Protein AF-A0A832U8F3-F1 (afdb_monomer)

Secondary structure (DSSP, 8-state):
--TT----------TT--EEEEE---S-SSSPP-EEEE-TTS-EEEEE-GGGGS--SSEEEEE--GGG------

Sequence (74 aa):
MNQGQTITNNGNVGSGVNYLEVDLNWRDTSDSLTLSAYTPSGSKLGTYRDNSDGSVNGRIHINIDHSHGYVQQG

Radius of gyration: 14.01 Å; Cα contacts (8 Å, |Δi|>4): 70; chains: 1; bounding box: 32×21×37 Å

pLDDT: mean 80.84, std 13.89, range [37.44, 93.19]

Foldseek 3Di:
DDPPDDDDDDDDDDPPRFKDKDAQPDPDPPDWDKDWDADPVGHTPDIDTCCRCPDNDRIDIGGDDCPVDDPDDD

Solvent-accessible surface area (backbone atoms only — not comparable to full-atom values): 5224 Å² total; per-residue (Å²): 138,62,92,92,66,84,84,89,84,86,83,89,82,60,91,90,60,53,59,47,80,45,76,52,87,63,94,59,79,90,58,88,68,74,49,73,46,59,47,97,90,64,50,74,76,50,76,42,43,42,56,69,62,76,42,85,75,49,43,32,66,42,78,47,75,74,89,78,56,84,80,76,83,128

Nearest PDB structures (foldseek):
  1f0c-assembly1_B  TM=5.200E-01  e=3.930E+00  Cowpox virus
  9c3c-assembly1_d  TM=2.241E-01  e=1.825E+00  Oryctolagus cuniculus
  8yt8-assembly1_D  TM=2.170E-01  e=5.411E+00  Mus musculus

Structure (mmCIF, N/CA/C/O backbone):
data_AF-A0A832U8F3-F1
#
_entry.id   AF-A0A832U8F3-F1
#
loop_
_atom_site.group_PDB
_atom_site.id
_atom_site.type_symbol
_atom_site.label_atom_id
_atom_site.label_alt_id
_atom_site.label_comp_id
_atom_site.label_asym_id
_atom_site.label_entity_id
_atom_site.label_seq_id
_atom_site.pdbx_PDB_ins_code
_atom_site.Cartn_x
_atom_site.Cartn_y
_atom_site.Cartn_z
_atom_site.occupancy
_atom_site.B_iso_or_equiv
_atom_site.auth_seq_id
_ato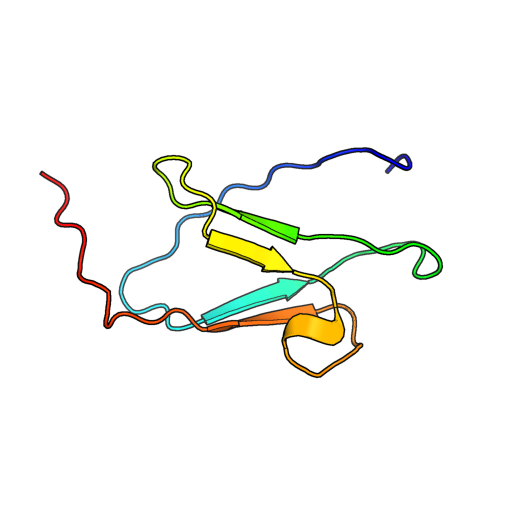m_site.auth_comp_id
_atom_site.au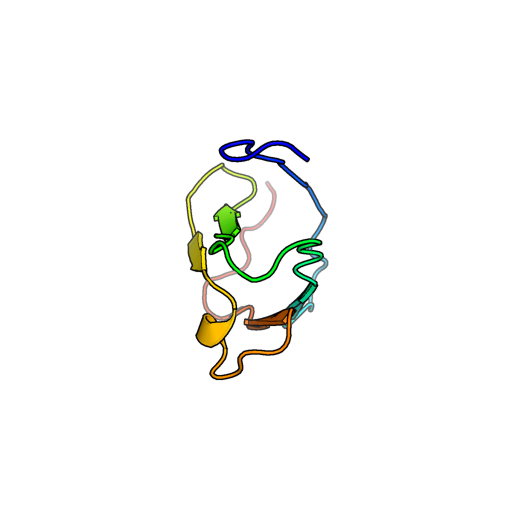th_asym_id
_atom_site.auth_atom_id
_atom_site.pdbx_PDB_model_num
ATOM 1 N N . MET A 1 1 ? 2.889 4.505 20.614 1.00 62.12 1 MET A N 1
ATOM 2 C CA . MET A 1 1 ? 2.337 5.132 19.399 1.00 62.12 1 MET A CA 1
ATOM 3 C C . MET A 1 1 ? 1.168 5.980 19.848 1.00 62.12 1 MET A C 1
ATOM 5 O O . MET A 1 1 ? 0.411 5.494 20.681 1.00 62.12 1 MET A O 1
ATOM 9 N N . ASN A 1 2 ? 1.069 7.216 19.366 1.00 68.50 2 ASN A N 1
ATOM 10 C CA . ASN A 1 2 ? -0.044 8.108 19.692 1.00 68.50 2 ASN A CA 1
ATOM 11 C C . ASN A 1 2 ? -1.012 8.167 18.507 1.00 68.50 2 ASN A C 1
ATOM 13 O O . ASN A 1 2 ? -0.587 8.043 17.356 1.00 68.50 2 ASN A O 1
ATOM 17 N N . GLN A 1 3 ? -2.302 8.360 18.779 1.00 70.88 3 GLN A N 1
ATOM 18 C CA . GLN A 1 3 ? -3.300 8.515 17.724 1.00 70.88 3 GLN A CA 1
ATOM 19 C C . GLN A 1 3 ? -2.956 9.723 16.835 1.00 70.88 3 GLN A C 1
ATOM 21 O O . GLN A 1 3 ? -2.474 10.747 17.322 1.00 70.88 3 GLN A O 1
ATOM 26 N N . GLY A 1 4 ? -3.156 9.585 15.522 1.00 78.25 4 GLY A N 1
ATOM 27 C CA . GLY A 1 4 ? -2.840 10.627 14.537 1.00 78.25 4 GLY A CA 1
ATOM 28 C C . GLY A 1 4 ? -1.353 10.759 14.180 1.00 78.25 4 GLY A C 1
ATOM 29 O O . GLY A 1 4 ? -1.001 11.583 13.337 1.00 78.25 4 GLY A O 1
ATOM 30 N N . GLN A 1 5 ? -0.469 9.950 14.773 1.00 82.56 5 GLN A N 1
ATOM 31 C CA . GLN A 1 5 ? 0.944 9.924 14.404 1.00 82.56 5 GLN A CA 1
ATOM 32 C C . GLN A 1 5 ? 1.142 9.280 13.022 1.00 82.56 5 GLN A C 1
ATOM 34 O O . GLN A 1 5 ? 0.607 8.212 12.737 1.00 82.56 5 GLN A O 1
ATOM 39 N N . THR A 1 6 ? 1.980 9.899 12.189 1.00 87.06 6 THR A N 1
ATOM 40 C CA . THR A 1 6 ? 2.504 9.284 10.961 1.00 87.06 6 THR A CA 1
ATOM 41 C C . THR A 1 6 ? 3.906 8.737 11.227 1.00 87.06 6 THR A C 1
ATOM 43 O O . THR A 1 6 ? 4.739 9.426 11.815 1.00 87.06 6 THR A O 1
ATOM 46 N N . ILE A 1 7 ? 4.167 7.499 10.805 1.00 87.50 7 ILE A N 1
ATOM 47 C CA . ILE A 1 7 ? 5.491 6.865 10.855 1.00 87.50 7 ILE A CA 1
ATOM 48 C C . ILE A 1 7 ? 5.911 6.565 9.418 1.00 87.50 7 ILE A C 1
ATOM 50 O O . ILE A 1 7 ? 5.189 5.879 8.697 1.00 87.50 7 ILE A O 1
ATOM 54 N N . THR A 1 8 ? 7.077 7.065 9.013 1.00 89.31 8 THR A N 1
ATOM 55 C CA . THR A 1 8 ? 7.633 6.829 7.676 1.00 89.31 8 THR A CA 1
ATOM 56 C C . THR A 1 8 ? 8.721 5.769 7.756 1.00 89.31 8 THR A C 1
ATOM 58 O O . THR A 1 8 ? 9.719 5.962 8.447 1.00 89.31 8 THR A O 1
ATOM 61 N N . ASN A 1 9 ? 8.542 4.672 7.022 1.00 88.69 9 ASN A N 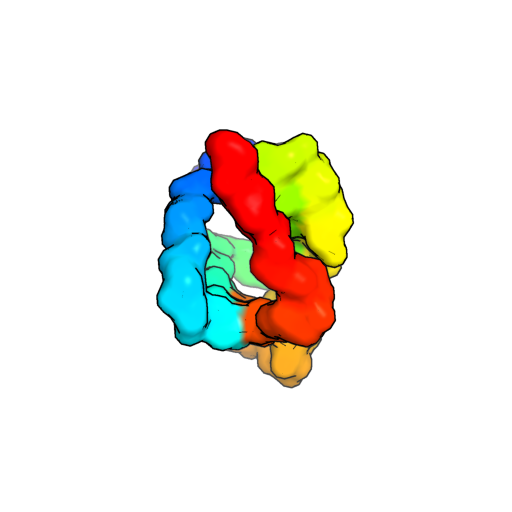1
ATOM 62 C CA . ASN A 1 9 ? 9.549 3.630 6.843 1.00 88.69 9 ASN A CA 1
ATOM 63 C C . ASN A 1 9 ? 10.028 3.638 5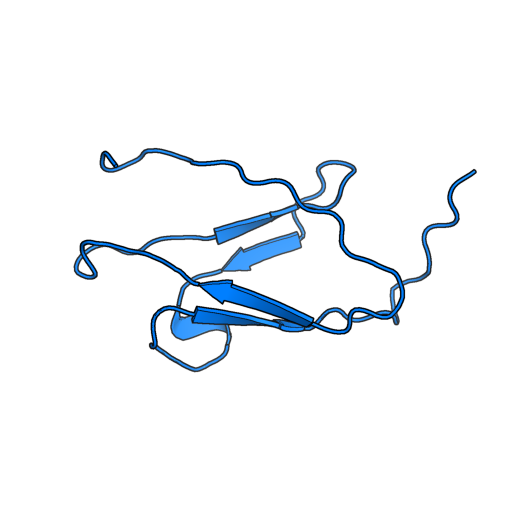.390 1.00 88.69 9 ASN A C 1
ATOM 65 O O . ASN A 1 9 ? 9.220 3.775 4.475 1.00 88.69 9 ASN A O 1
ATOM 69 N N . ASN A 1 10 ? 11.334 3.472 5.188 1.00 88.44 10 ASN A N 1
ATOM 70 C CA . ASN A 1 10 ? 11.946 3.373 3.867 1.00 88.44 10 ASN A CA 1
ATOM 71 C C . ASN A 1 10 ? 12.617 2.005 3.735 1.00 88.44 10 ASN A C 1
ATOM 73 O O . ASN A 1 10 ? 13.240 1.529 4.683 1.00 88.44 10 ASN A O 1
ATOM 77 N N . GLY A 1 11 ? 12.510 1.391 2.562 1.00 86.31 11 GLY A N 1
ATOM 78 C CA . GLY A 1 11 ? 13.128 0.105 2.260 1.00 86.31 11 GLY A CA 1
ATOM 79 C C . GLY A 1 11 ? 13.523 0.031 0.792 1.00 86.31 11 GLY A C 1
ATOM 80 O O . GLY A 1 11 ? 12.920 0.693 -0.051 1.00 86.31 11 GLY A O 1
ATOM 81 N N . ASN A 1 12 ? 14.553 -0.756 0.491 1.00 87.31 12 ASN A N 1
ATOM 82 C CA . ASN A 1 12 ? 14.943 -1.033 -0.886 1.00 87.31 12 ASN A CA 1
ATOM 83 C C . ASN A 1 12 ? 14.113 -2.209 -1.419 1.00 87.31 12 ASN A C 1
ATOM 85 O O . ASN A 1 12 ? 14.056 -3.261 -0.782 1.00 87.31 12 ASN A O 1
ATOM 89 N N . VAL A 1 13 ? 13.492 -2.031 -2.582 1.00 83.81 13 VAL A N 1
ATOM 90 C CA . VAL A 1 13 ? 12.794 -3.095 -3.304 1.00 83.81 13 VAL A CA 1
ATOM 91 C C . VAL A 1 13 ? 13.729 -3.593 -4.398 1.00 83.81 13 VAL A C 1
ATOM 93 O O . VAL A 1 13 ? 13.995 -2.893 -5.374 1.00 83.81 13 VAL A O 1
ATOM 96 N N . GLY A 1 14 ? 14.268 -4.795 -4.201 1.00 82.94 14 GLY A N 1
ATOM 97 C CA . GLY A 1 14 ? 15.211 -5.401 -5.134 1.00 82.94 14 GLY A CA 1
ATOM 98 C C . GLY A 1 14 ? 14.592 -5.724 -6.497 1.00 82.94 14 GLY A C 1
ATOM 99 O O . GLY A 1 14 ? 13.378 -5.874 -6.644 1.00 82.94 14 GLY A O 1
ATOM 100 N N . SER A 1 15 ? 15.454 -5.885 -7.503 1.00 81.50 15 SER A N 1
ATOM 101 C CA . SER A 1 15 ? 15.042 -6.392 -8.816 1.00 81.50 15 SER A CA 1
ATOM 102 C C . SER A 1 15 ? 14.436 -7.7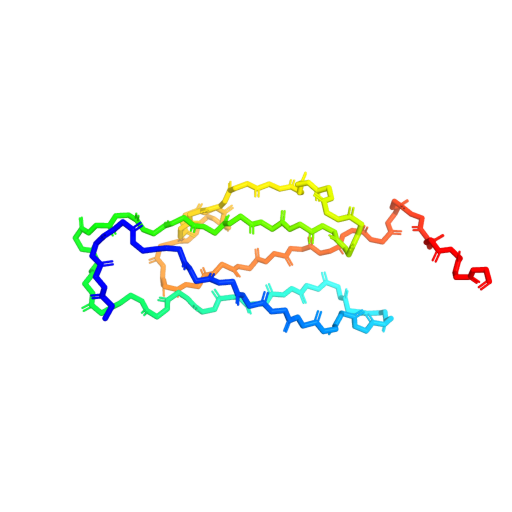95 -8.685 1.00 81.50 15 SER A C 1
ATOM 104 O O . SER A 1 15 ? 14.986 -8.641 -7.980 1.00 81.50 15 SER A O 1
ATOM 106 N N . GLY A 1 16 ? 13.315 -8.040 -9.368 1.00 82.19 16 GLY A N 1
ATOM 107 C CA . GLY A 1 16 ? 12.602 -9.323 -9.350 1.00 82.19 16 GLY A CA 1
ATOM 108 C C . GLY A 1 16 ? 11.718 -9.570 -8.120 1.00 82.19 16 GLY A C 1
ATOM 109 O O . GLY A 1 16 ? 11.167 -10.662 -7.988 1.00 82.19 16 GLY A O 1
ATOM 110 N N . VAL A 1 17 ? 11.570 -8.590 -7.220 1.00 87.38 17 VAL A N 1
ATOM 111 C CA . VAL A 1 17 ? 10.593 -8.662 -6.123 1.00 87.38 17 VAL A CA 1
ATOM 112 C C . VAL A 1 17 ? 9.194 -8.403 -6.678 1.00 87.38 17 VAL A C 1
ATOM 114 O O . VAL A 1 17 ? 8.880 -7.284 -7.069 1.00 87.38 17 VAL A O 1
ATOM 117 N N . ASN A 1 18 ? 8.355 -9.439 -6.665 1.00 88.44 18 ASN A N 1
ATOM 118 C CA . ASN A 1 18 ? 7.009 -9.399 -7.248 1.00 88.44 18 ASN A CA 1
ATOM 119 C C . ASN A 1 18 ? 5.920 -8.963 -6.257 1.00 88.44 18 ASN A C 1
ATOM 121 O O . ASN A 1 18 ? 4.787 -8.721 -6.662 1.00 88.44 18 ASN A O 1
ATOM 125 N N . TYR A 1 19 ? 6.218 -8.912 -4.956 1.00 90.56 19 TYR A N 1
ATOM 126 C CA . TYR A 1 19 ? 5.259 -8.491 -3.938 1.00 90.56 19 TYR A CA 1
ATOM 127 C C . TYR A 1 19 ? 5.944 -8.027 -2.651 1.00 90.56 19 TYR A C 1
ATOM 129 O O . TYR A 1 19 ? 7.105 -8.351 -2.393 1.00 90.56 19 TYR A O 1
ATOM 137 N N . LEU A 1 20 ? 5.198 -7.286 -1.836 1.00 90.44 20 LEU A N 1
ATOM 138 C CA . LEU A 1 20 ? 5.556 -6.908 -0.474 1.00 90.44 20 LEU A CA 1
ATOM 139 C C . LEU A 1 20 ? 4.474 -7.396 0.483 1.00 90.44 20 LEU A C 1
ATOM 141 O O . LEU A 1 20 ? 3.288 -7.180 0.241 1.00 90.44 20 LEU A O 1
ATOM 145 N N . GLU A 1 21 ? 4.893 -7.990 1.593 1.00 92.25 21 GLU A N 1
ATOM 146 C CA . GLU A 1 21 ? 4.029 -8.193 2.751 1.00 92.25 21 GLU A CA 1
ATOM 147 C C . GLU A 1 21 ? 4.288 -7.071 3.750 1.00 92.25 21 GLU A C 1
ATOM 149 O O . GLU A 1 21 ? 5.432 -6.818 4.137 1.00 92.25 21 GLU A O 1
ATOM 154 N N . VAL A 1 22 ? 3.226 -6.384 4.160 1.00 89.75 22 VAL A N 1
ATOM 155 C CA . VAL A 1 22 ? 3.311 -5.319 5.156 1.00 89.75 22 VAL A CA 1
ATOM 156 C C . VAL A 1 22 ? 2.500 -5.719 6.373 1.00 89.75 22 VAL A C 1
ATOM 158 O O . VAL A 1 22 ? 1.272 -5.667 6.346 1.00 89.75 22 VAL A O 1
ATOM 161 N N . ASP A 1 23 ? 3.197 -6.091 7.444 1.00 89.44 23 ASP A N 1
ATOM 162 C CA . ASP A 1 23 ? 2.575 -6.369 8.735 1.00 89.44 23 ASP A CA 1
ATOM 163 C C . ASP A 1 23 ? 2.134 -5.062 9.404 1.00 89.44 23 ASP A C 1
ATOM 165 O O . ASP A 1 23 ? 2.937 -4.189 9.757 1.00 89.44 23 ASP A O 1
ATOM 169 N N . LEU A 1 24 ? 0.829 -4.939 9.606 1.00 83.88 24 LEU A N 1
ATOM 170 C CA . LEU A 1 24 ? 0.206 -3.841 10.322 1.00 83.88 24 LEU A CA 1
ATOM 171 C C . LEU A 1 24 ? 0.212 -4.183 11.809 1.00 83.88 24 LEU A C 1
ATOM 173 O O . LEU A 1 24 ? -0.739 -4.726 12.359 1.00 83.88 24 LEU A O 1
ATOM 177 N N . ASN A 1 25 ? 1.313 -3.853 12.483 1.00 78.31 25 ASN A N 1
ATOM 178 C CA . ASN A 1 25 ? 1.454 -4.048 13.927 1.00 78.31 25 ASN A CA 1
ATOM 179 C C . ASN A 1 25 ? 0.659 -2.995 14.724 1.00 78.31 25 ASN A C 1
ATOM 181 O O . ASN A 1 25 ? 1.223 -2.187 15.469 1.00 78.31 25 ASN A O 1
ATOM 185 N N . TRP A 1 26 ? -0.663 -2.979 14.562 1.00 74.38 26 TRP A N 1
ATOM 186 C CA . TRP A 1 26 ? -1.571 -2.217 15.413 1.00 74.38 26 TRP A CA 1
ATOM 187 C C . TRP A 1 26 ? -1.731 -2.903 16.764 1.00 74.38 26 TRP A C 1
ATOM 189 O O . TRP A 1 26 ? -2.161 -4.045 16.883 1.00 74.38 26 TRP A O 1
ATOM 199 N N . ARG A 1 27 ? -1.384 -2.173 17.821 1.00 69.38 27 ARG A N 1
ATOM 200 C CA . ARG A 1 27 ? -1.598 -2.626 19.199 1.00 69.38 27 ARG A CA 1
ATOM 201 C C . ARG A 1 27 ? -3.074 -2.543 19.613 1.00 69.38 27 ARG A C 1
ATOM 203 O O . ARG A 1 27 ? -3.469 -3.227 20.549 1.00 69.38 27 ARG A O 1
ATOM 210 N N . ASP A 1 28 ? -3.843 -1.700 18.926 1.00 72.19 28 ASP A N 1
ATOM 211 C CA . ASP A 1 28 ? -5.283 -1.508 19.081 1.00 72.19 28 ASP A CA 1
ATOM 212 C C . ASP A 1 28 ? -5.930 -1.538 17.692 1.00 72.19 28 ASP A C 1
ATOM 214 O O . ASP A 1 28 ? -5.594 -0.726 16.830 1.00 72.19 28 ASP A O 1
ATOM 218 N N . THR A 1 29 ? -6.818 -2.504 17.473 1.00 68.88 29 THR A N 1
ATOM 219 C CA . THR A 1 29 ? -7.524 -2.729 16.204 1.00 68.88 29 THR A CA 1
ATOM 220 C C . THR A 1 29 ? -8.853 -1.977 16.123 1.00 68.88 29 THR A C 1
ATOM 222 O O . THR A 1 29 ? -9.552 -2.088 15.119 1.00 68.88 29 THR A O 1
ATOM 225 N N . SER A 1 30 ? -9.242 -1.256 17.179 1.00 71.19 30 SER A N 1
ATOM 226 C CA . SER A 1 30 ? -10.490 -0.480 17.217 1.00 71.19 30 SER A CA 1
ATOM 227 C C . SER A 1 30 ? -10.438 0.728 16.277 1.00 71.19 30 SER A C 1
ATOM 229 O O . SER A 1 30 ? -11.468 1.162 15.764 1.00 71.19 30 SER A O 1
ATOM 231 N N . ASP A 1 31 ? -9.231 1.236 16.022 1.00 72.81 31 ASP A N 1
ATOM 232 C CA . ASP A 1 31 ? -8.960 2.328 15.096 1.00 72.81 31 ASP A CA 1
ATOM 233 C C . ASP A 1 31 ? -8.435 1.810 13.752 1.00 72.81 31 ASP A C 1
ATOM 235 O O . ASP A 1 31 ? -7.714 0.816 13.661 1.00 72.81 31 ASP A O 1
ATOM 239 N N . SER A 1 32 ? -8.737 2.539 12.676 1.00 70.38 32 SER A N 1
ATOM 240 C CA . SER A 1 32 ? -8.247 2.183 11.346 1.00 70.38 32 SER A CA 1
ATOM 241 C C . SER A 1 32 ? -6.849 2.758 11.082 1.00 70.38 32 SER A C 1
ATOM 243 O O . SER A 1 32 ? -6.697 3.979 10.990 1.00 70.38 32 SER A O 1
ATOM 245 N N . LEU A 1 33 ? -5.845 1.904 10.870 1.00 83.12 33 LEU A N 1
ATOM 246 C CA . LEU A 1 33 ? -4.555 2.313 10.302 1.00 83.12 33 LEU A CA 1
ATOM 247 C C . LEU A 1 33 ? -4.677 2.462 8.779 1.00 83.12 33 LEU A C 1
ATOM 249 O O . LEU A 1 33 ? -5.410 1.722 8.118 1.00 83.12 33 LEU A O 1
ATOM 253 N N . THR A 1 34 ? -3.947 3.422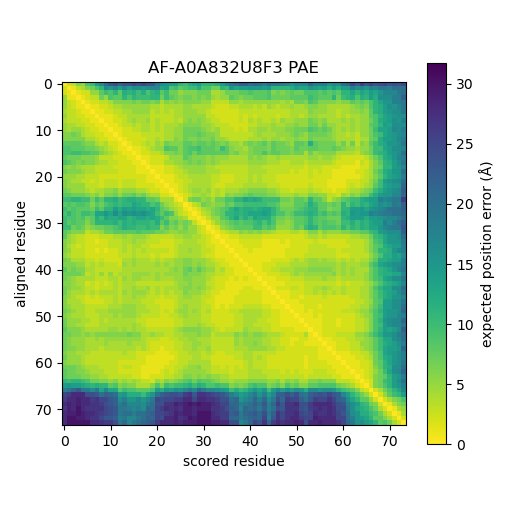 8.217 1.00 88.31 34 THR A N 1
ATOM 254 C CA . THR A 1 34 ? -3.799 3.556 6.764 1.00 88.31 34 THR A CA 1
ATOM 255 C C . THR A 1 34 ? -2.325 3.502 6.393 1.00 88.31 34 THR A C 1
ATOM 257 O O . THR A 1 34 ? -1.487 4.093 7.072 1.00 88.31 34 THR A O 1
ATOM 260 N N . LEU A 1 35 ? -2.013 2.802 5.306 1.00 90.62 35 LEU A N 1
ATOM 261 C CA . LEU A 1 35 ? -0.683 2.741 4.710 1.00 90.62 35 LEU A CA 1
ATOM 262 C C . LEU A 1 35 ? -0.698 3.559 3.424 1.00 90.62 35 LEU A C 1
ATOM 264 O O . LEU A 1 35 ? -1.481 3.267 2.531 1.00 90.62 35 LEU A O 1
ATOM 268 N N . SER A 1 36 ? 0.165 4.563 3.291 1.00 93.06 36 SER A N 1
ATOM 269 C CA . SER A 1 36 ? 0.376 5.232 2.002 1.00 93.06 36 SER A CA 1
ATOM 270 C C . SER A 1 36 ? 1.729 4.833 1.431 1.00 93.06 36 SER A C 1
ATOM 272 O O . SER A 1 36 ? 2.745 5.030 2.092 1.00 93.06 36 SER A O 1
ATOM 274 N N . ALA A 1 37 ? 1.736 4.285 0.217 1.00 90.06 37 ALA A N 1
ATOM 275 C CA . ALA A 1 37 ? 2.959 3.884 -0.472 1.00 90.06 37 ALA A CA 1
ATOM 276 C C . ALA A 1 37 ? 3.378 4.952 -1.484 1.00 90.06 37 ALA A C 1
ATOM 278 O O . ALA A 1 37 ? 2.531 5.530 -2.171 1.00 90.06 37 ALA A O 1
ATOM 279 N N . TYR A 1 38 ? 4.683 5.186 -1.591 1.00 89.50 38 TYR A N 1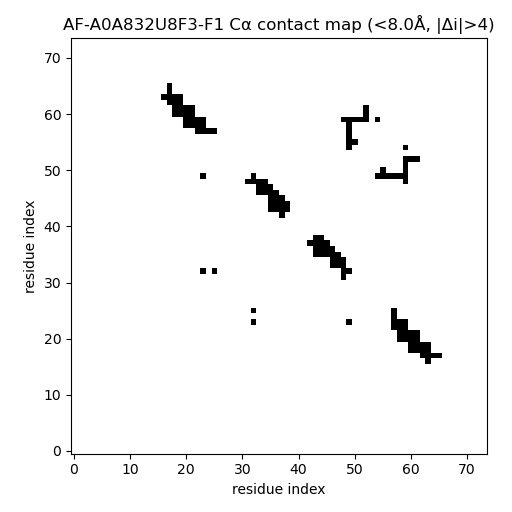
ATOM 280 C CA . TYR A 1 38 ? 5.273 6.175 -2.487 1.00 89.50 38 TYR A CA 1
ATOM 281 C C . TYR A 1 38 ? 6.450 5.555 -3.244 1.00 89.50 38 TYR A C 1
ATOM 283 O O . TYR A 1 38 ? 7.152 4.698 -2.707 1.00 89.50 38 TYR A O 1
ATOM 291 N N . THR A 1 39 ? 6.672 5.986 -4.485 1.00 86.56 39 THR A N 1
ATOM 292 C CA . THR A 1 39 ? 7.898 5.681 -5.232 1.00 86.56 39 THR A CA 1
ATOM 293 C C . THR A 1 39 ? 9.101 6.393 -4.599 1.00 86.56 39 THR A C 1
ATOM 295 O O . THR A 1 39 ? 8.917 7.375 -3.873 1.00 86.56 39 THR A O 1
ATOM 298 N N . PRO A 1 40 ? 10.347 5.997 -4.929 1.00 82.06 40 PRO A N 1
ATOM 299 C CA . PRO A 1 40 ? 11.539 6.726 -4.485 1.00 82.06 40 PRO A CA 1
ATOM 300 C C . PRO A 1 40 ? 11.553 8.207 -4.893 1.00 82.06 40 PRO A C 1
ATOM 302 O O . PRO A 1 40 ? 12.127 9.034 -4.193 1.00 82.06 40 PRO A O 1
ATOM 305 N N . SER A 1 41 ? 10.889 8.561 -6.001 1.00 88.00 41 SER A N 1
ATOM 306 C CA . SER A 1 41 ? 10.728 9.949 -6.455 1.00 88.00 41 SER A CA 1
ATOM 307 C C . SER A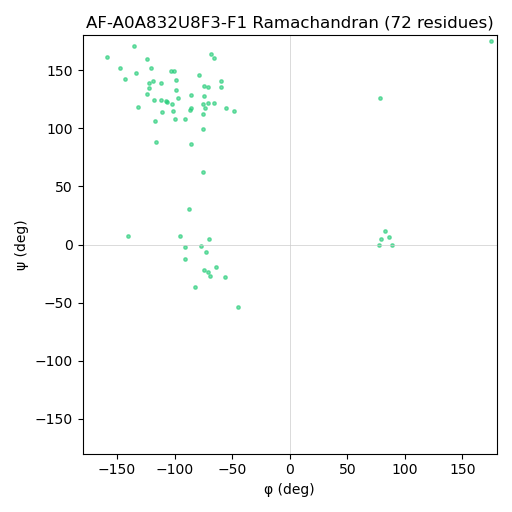 1 41 ? 9.668 10.740 -5.675 1.00 88.00 41 SER A C 1
ATOM 309 O O . SER A 1 41 ? 9.440 11.907 -5.978 1.00 88.00 41 SER A O 1
ATOM 311 N N . GLY A 1 42 ? 8.986 10.116 -4.710 1.00 86.06 42 GLY A N 1
ATOM 312 C CA . GLY A 1 42 ? 7.934 10.733 -3.902 1.00 86.06 42 GLY A CA 1
ATOM 313 C C . GLY A 1 42 ? 6.534 10.690 -4.521 1.00 86.06 42 GLY A C 1
ATOM 314 O O . GLY A 1 42 ? 5.606 11.269 -3.957 1.00 86.06 42 GLY A O 1
ATOM 315 N N . SER A 1 43 ? 6.336 10.001 -5.648 1.00 88.94 43 SER A N 1
ATOM 316 C CA . SER A 1 43 ? 5.008 9.863 -6.257 1.00 88.94 43 SER A CA 1
ATOM 317 C C . SER A 1 43 ? 4.166 8.875 -5.457 1.00 88.94 43 SER A C 1
ATOM 319 O O . SER A 1 43 ? 4.591 7.747 -5.217 1.00 88.94 43 SER A O 1
ATOM 321 N N . LYS A 1 44 ? 2.957 9.272 -5.053 1.00 91.06 44 LYS A N 1
ATOM 322 C CA . LYS A 1 44 ? 2.055 8.395 -4.301 1.00 91.06 44 LYS A CA 1
ATOM 323 C C . LYS A 1 44 ? 1.511 7.287 -5.200 1.00 91.06 44 LYS A C 1
ATOM 325 O O . LYS A 1 44 ? 0.850 7.572 -6.192 1.00 91.06 44 LYS A O 1
ATOM 330 N N . LEU A 1 45 ? 1.749 6.039 -4.812 1.00 88.06 45 LEU A N 1
ATOM 331 C CA . LEU A 1 45 ? 1.220 4.854 -5.485 1.00 88.06 45 LEU A CA 1
ATOM 332 C C . LEU A 1 45 ? -0.212 4.548 -5.037 1.00 88.06 45 LEU A C 1
ATOM 334 O O . LEU A 1 45 ? -1.039 4.142 -5.843 1.00 88.06 45 LEU A O 1
ATOM 338 N N . GLY A 1 46 ? -0.521 4.765 -3.755 1.00 91.06 46 GLY A N 1
ATOM 339 C CA . GLY A 1 46 ? -1.853 4.496 -3.220 1.00 91.06 46 GLY A CA 1
ATOM 340 C C . GLY A 1 46 ? -1.964 4.683 -1.711 1.00 91.06 46 GLY A C 1
ATOM 341 O O . GLY A 1 46 ? -0.974 4.956 -1.027 1.00 91.06 46 GLY A O 1
ATOM 342 N N . THR A 1 47 ? -3.190 4.545 -1.205 1.00 92.62 47 THR A N 1
ATOM 343 C CA . THR A 1 47 ? -3.492 4.417 0.226 1.00 92.62 47 THR A CA 1
ATOM 344 C C . THR A 1 47 ? -4.279 3.136 0.454 1.00 92.62 47 THR A C 1
ATOM 346 O O . THR A 1 47 ? -5.293 2.916 -0.201 1.00 92.62 47 THR A O 1
ATOM 349 N N . TYR A 1 48 ? -3.821 2.336 1.407 1.00 91.31 48 TYR A N 1
ATOM 350 C CA . TYR A 1 48 ? -4.306 0.999 1.709 1.00 91.31 48 TYR A CA 1
ATOM 351 C C . TYR A 1 48 ? -4.738 0.893 3.177 1.00 91.31 48 TYR A C 1
ATOM 353 O O . TYR A 1 48 ? -4.341 1.692 4.031 1.00 91.31 48 TYR A O 1
ATOM 361 N N . ARG A 1 49 ? -5.570 -0.107 3.448 1.00 89.50 49 ARG A N 1
ATOM 362 C CA . ARG A 1 49 ? -6.116 -0.540 4.748 1.00 89.50 49 ARG A CA 1
ATOM 363 C C . ARG A 1 49 ? -6.013 -2.067 4.823 1.00 89.50 49 ARG A C 1
ATOM 365 O O . ARG A 1 49 ? -5.757 -2.665 3.784 1.00 89.50 49 ARG A O 1
ATOM 372 N N . ASP A 1 50 ? -6.267 -2.676 5.987 1.00 86.88 50 ASP A N 1
ATOM 373 C CA . ASP A 1 50 ? -6.177 -4.146 6.160 1.00 86.88 50 ASP A CA 1
ATOM 374 C C . ASP A 1 50 ? -6.843 -4.895 5.007 1.00 86.88 50 ASP A C 1
ATOM 376 O O . ASP A 1 50 ? -6.214 -5.628 4.265 1.00 86.88 50 ASP A O 1
ATOM 380 N N . ASN A 1 51 ? -8.105 -4.544 4.759 1.00 88.94 51 ASN A N 1
ATOM 381 C CA . ASN A 1 51 ? -8.968 -5.183 3.778 1.00 88.94 51 ASN A CA 1
ATOM 382 C C . ASN A 1 51 ? -8.601 -4.930 2.310 1.00 88.94 51 ASN A C 1
ATOM 384 O O . ASN A 1 51 ? -9.364 -5.329 1.432 1.00 88.94 51 ASN A O 1
ATOM 388 N N . SER A 1 52 ? -7.494 -4.245 2.015 1.00 91.38 52 SER A N 1
ATOM 389 C CA . SER A 1 52 ? -7.136 -3.888 0.634 1.00 91.38 52 SER A CA 1
ATOM 390 C C . SER A 1 52 ? -6.695 -5.082 -0.203 1.00 91.38 52 SER A C 1
ATOM 392 O O . SER A 1 52 ? -6.829 -5.029 -1.422 1.00 91.38 52 SER A O 1
ATOM 394 N N . ASP A 1 53 ? -6.212 -6.153 0.424 1.00 91.44 53 ASP A N 1
ATOM 395 C CA . ASP A 1 53 ? -5.888 -7.412 -0.256 1.00 91.44 53 ASP A CA 1
ATOM 396 C C . ASP A 1 53 ? -7.038 -8.440 -0.202 1.00 91.44 53 ASP A C 1
ATOM 398 O O . ASP A 1 53 ? -6.889 -9.583 -0.633 1.00 91.44 53 ASP A O 1
ATOM 402 N N . GLY A 1 54 ? -8.206 -8.025 0.303 1.00 93.19 54 GLY A N 1
ATOM 403 C CA . GLY A 1 54 ? -9.385 -8.870 0.475 1.00 93.19 54 GLY A CA 1
ATOM 404 C C . GLY A 1 54 ? -9.457 -9.608 1.815 1.00 93.19 54 GLY A C 1
ATOM 405 O O . GLY A 1 54 ? -10.445 -10.306 2.045 1.00 93.19 54 GLY A O 1
ATOM 406 N N . SER A 1 55 ? -8.476 -9.440 2.709 1.00 89.81 55 SER A N 1
ATOM 407 C CA . SER A 1 55 ? -8.446 -10.065 4.039 1.00 89.81 55 SER A CA 1
ATOM 408 C C . SER A 1 55 ? -8.391 -9.028 5.165 1.00 89.81 55 SER A C 1
ATOM 410 O O . SER A 1 55 ? -7.882 -7.935 4.994 1.00 89.81 55 SER A O 1
ATOM 412 N N . VAL A 1 56 ? -8.923 -9.354 6.346 1.00 88.56 56 VAL A N 1
ATOM 413 C CA . VAL A 1 56 ? -8.747 -8.538 7.566 1.00 88.56 56 VAL A CA 1
ATOM 414 C C . VAL A 1 56 ? -7.970 -9.386 8.561 1.00 88.56 56 VAL A C 1
ATOM 416 O O . VAL A 1 56 ? -8.559 -10.184 9.292 1.00 88.56 56 VAL A O 1
ATOM 419 N N . ASN A 1 57 ? -6.643 -9.321 8.490 1.00 87.75 57 ASN A N 1
ATOM 420 C CA . ASN A 1 57 ? -5.750 -10.232 9.205 1.00 87.75 57 ASN A CA 1
ATOM 421 C C . ASN A 1 57 ? -4.498 -9.556 9.795 1.00 87.75 57 ASN A C 1
ATOM 423 O O . ASN A 1 57 ? -3.632 -10.263 10.310 1.00 87.75 57 ASN A O 1
ATOM 427 N N . GLY A 1 58 ? -4.387 -8.224 9.761 1.00 87.12 58 GLY A N 1
ATOM 428 C CA . GLY A 1 58 ? -3.193 -7.533 10.253 1.00 87.12 58 GLY A CA 1
ATOM 429 C C . GLY A 1 58 ? -2.037 -7.468 9.259 1.00 87.12 58 GLY A C 1
ATOM 430 O O . GLY A 1 58 ? -0.933 -7.103 9.659 1.00 87.12 58 GLY A O 1
ATOM 431 N N . ARG A 1 59 ? -2.249 -7.812 7.989 1.00 90.25 59 ARG A N 1
ATOM 432 C CA . ARG A 1 59 ? -1.230 -7.801 6.940 1.00 90.25 59 ARG A CA 1
ATOM 433 C C . ARG A 1 59 ? -1.856 -7.352 5.630 1.00 90.25 59 ARG A C 1
ATOM 435 O O . ARG A 1 59 ? -2.962 -7.744 5.306 1.00 90.25 59 ARG A O 1
ATOM 442 N N . ILE A 1 60 ? -1.103 -6.579 4.855 1.00 91.81 60 ILE A N 1
ATOM 443 C CA . ILE A 1 60 ? -1.466 -6.270 3.471 1.00 91.81 60 ILE A CA 1
ATOM 444 C C . ILE A 1 60 ? -0.464 -6.941 2.533 1.00 91.81 60 ILE A C 1
ATOM 446 O O . ILE A 1 60 ? 0.740 -6.674 2.621 1.00 91.81 60 ILE A O 1
ATOM 450 N N . HIS A 1 61 ? -0.960 -7.759 1.605 1.00 92.75 61 HIS A N 1
ATOM 451 C CA . HIS A 1 61 ? -0.209 -8.256 0.451 1.00 92.75 61 HIS A CA 1
ATOM 452 C C . HIS A 1 61 ? -0.300 -7.273 -0.725 1.00 92.75 61 HIS A C 1
ATOM 454 O O . HIS A 1 61 ? -1.369 -7.048 -1.294 1.00 92.75 61 HIS A O 1
ATOM 460 N N . ILE A 1 62 ? 0.832 -6.695 -1.129 1.00 90.12 62 ILE A N 1
ATOM 461 C CA . ILE A 1 62 ? 0.915 -5.726 -2.230 1.00 90.12 62 ILE A CA 1
ATOM 462 C C . ILE A 1 62 ? 1.650 -6.367 -3.402 1.00 90.12 62 ILE A C 1
ATOM 464 O O . ILE A 1 62 ? 2.848 -6.622 -3.313 1.00 90.12 62 ILE A O 1
ATOM 468 N N . ASN A 1 63 ? 0.956 -6.578 -4.520 1.00 89.38 63 ASN A N 1
ATOM 469 C CA . ASN A 1 63 ? 1.586 -7.039 -5.758 1.00 89.38 63 ASN A CA 1
ATOM 470 C C . ASN A 1 63 ? 2.366 -5.901 -6.428 1.00 89.38 63 ASN A C 1
ATOM 472 O O . ASN A 1 63 ? 1.873 -4.778 -6.545 1.00 89.38 63 ASN A O 1
ATOM 476 N N . ILE A 1 64 ? 3.567 -6.211 -6.905 1.00 85.12 64 ILE A N 1
ATOM 477 C CA . ILE A 1 64 ? 4.388 -5.326 -7.724 1.00 85.12 64 ILE A CA 1
ATOM 478 C C . ILE A 1 64 ? 4.244 -5.779 -9.168 1.00 85.12 64 ILE A C 1
ATOM 480 O O . ILE A 1 64 ? 4.666 -6.872 -9.542 1.00 85.12 64 ILE A O 1
ATOM 484 N N . ASP A 1 65 ? 3.653 -4.914 -9.984 1.00 80.75 65 ASP A N 1
ATOM 485 C CA . ASP A 1 65 ? 3.559 -5.144 -11.415 1.00 80.75 65 ASP A CA 1
ATOM 486 C C . ASP A 1 65 ? 4.766 -4.535 -12.141 1.00 80.75 65 ASP A C 1
ATOM 488 O O . ASP A 1 65 ? 4.892 -3.317 -12.288 1.00 80.75 65 ASP A O 1
ATOM 492 N N . HIS A 1 66 ? 5.651 -5.409 -12.623 1.00 69.00 66 HIS A N 1
ATOM 493 C CA . HIS A 1 66 ? 6.828 -5.041 -13.409 1.00 69.00 66 HIS A CA 1
ATOM 494 C C . HIS A 1 66 ? 6.499 -4.581 -14.841 1.00 69.00 66 HIS A C 1
ATOM 496 O O . HIS A 1 66 ? 7.396 -4.117 -15.548 1.00 69.00 66 HIS A O 1
ATOM 502 N N . SER A 1 67 ? 5.239 -4.679 -15.287 1.00 64.69 67 SER A N 1
ATOM 503 C CA . SER A 1 67 ? 4.815 -4.248 -16.627 1.00 64.69 67 SER A CA 1
ATOM 504 C C . SER A 1 67 ? 4.969 -2.737 -16.854 1.00 64.69 67 SER A C 1
ATOM 506 O O . SER A 1 67 ? 5.103 -2.298 -17.995 1.00 64.69 67 SER A O 1
ATOM 508 N N . HIS A 1 68 ? 5.062 -1.944 -15.780 1.00 54.91 68 HIS A N 1
ATOM 509 C CA . HIS A 1 68 ? 5.220 -0.486 -15.832 1.00 54.91 68 HIS A CA 1
ATOM 510 C C .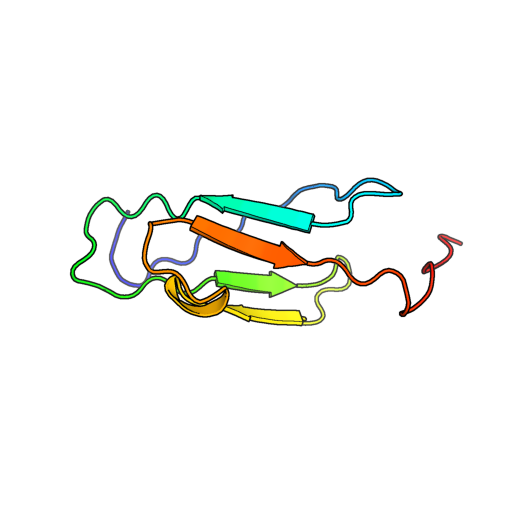 HIS A 1 68 ? 6.678 -0.013 -15.933 1.00 54.91 68 HIS A C 1
ATOM 512 O O . HIS A 1 68 ? 7.005 1.092 -15.507 1.00 54.91 68 HIS A O 1
ATOM 518 N N . GLY A 1 69 ? 7.530 -0.823 -16.566 1.00 44.91 69 GLY A N 1
ATOM 519 C CA . GLY A 1 69 ? 8.830 -0.401 -17.069 1.00 44.91 69 GLY A CA 1
ATOM 520 C C . GLY A 1 69 ? 9.905 -0.287 -15.993 1.00 44.91 69 GLY A C 1
ATOM 521 O O . GLY A 1 69 ? 9.790 0.437 -15.007 1.00 44.91 69 GLY A O 1
ATOM 522 N N . TYR A 1 70 ? 11.019 -0.970 -16.230 1.00 49.00 70 TYR A N 1
ATOM 523 C CA . TYR A 1 70 ? 12.289 -0.640 -15.602 1.00 49.00 70 TYR A CA 1
ATOM 524 C C . TYR A 1 70 ? 12.548 0.867 -15.739 1.00 49.00 70 TYR A C 1
ATOM 526 O O . TYR A 1 70 ? 12.761 1.362 -16.845 1.00 49.00 70 TYR A O 1
ATOM 534 N N . VAL A 1 71 ? 12.572 1.600 -14.625 1.00 52.12 71 VAL A N 1
ATOM 535 C CA . VAL A 1 71 ? 13.190 2.926 -14.617 1.00 52.12 71 VAL A CA 1
ATOM 536 C C . VAL A 1 71 ? 14.694 2.679 -14.623 1.00 52.12 71 VAL A C 1
ATOM 538 O O . VAL A 1 71 ? 15.281 2.308 -13.607 1.00 52.12 71 VAL A O 1
ATOM 541 N N . GLN A 1 72 ? 15.301 2.783 -15.803 1.00 38.47 72 GLN A N 1
ATOM 542 C CA . GLN A 1 72 ? 16.747 2.739 -15.971 1.00 38.47 72 GLN A CA 1
ATOM 543 C C . GLN A 1 72 ? 17.368 3.824 -15.078 1.00 38.47 72 GLN A C 1
ATOM 545 O O . GLN A 1 72 ? 17.077 5.007 -15.252 1.00 38.47 72 GLN A O 1
ATOM 550 N N . GLN A 1 73 ? 18.190 3.423 -14.103 1.00 39.41 73 GLN A N 1
ATOM 551 C CA . GLN A 1 73 ? 19.069 4.368 -13.417 1.00 39.41 73 GLN A CA 1
ATOM 552 C C . GLN A 1 73 ? 20.081 4.884 -14.446 1.00 39.41 73 GLN A C 1
ATOM 554 O O . GLN A 1 73 ? 20.738 4.079 -15.113 1.00 39.41 73 GLN A O 1
ATOM 559 N N . GLY A 1 74 ? 20.104 6.206 -14.627 1.00 37.44 74 GLY A N 1
ATOM 560 C CA . GLY A 1 74 ? 21.078 6.914 -15.459 1.00 37.44 74 GLY A CA 1
ATOM 561 C C . GLY A 1 74 ? 22.439 7.039 -14.794 1.00 37.44 74 GLY A C 1
ATOM 562 O O . GLY A 1 74 ? 22.508 6.884 -13.554 1.00 37.44 74 GLY A O 1
#

Mean predicted aligned error: 7.19 Å